Protein AF-A0A1Q8BXT3-F1 (afdb_monomer)

Solvent-accessible surface area (backbone atoms only — not comparable to full-atom values): 6138 Å² total; per-residue (Å²): 133,73,54,60,52,80,46,63,61,67,75,45,75,56,82,41,23,33,36,33,34,42,28,38,30,8,82,47,52,38,78,39,34,38,40,38,33,29,36,29,40,54,58,90,95,43,74,44,81,42,66,59,66,44,76,44,85,55,67,33,40,72,87,43,42,79,43,79,27,48,25,76,39,65,62,42,44,30,29,42,37,37,38,44,35,36,28,38,66,54,88,84,57,48,74,50,74,53,72,55,66,44,72,77,43,80,43,50,60,71,61,34,74,86

Nearest PDB structures (foldseek):
  1xq4-assembly1_A  TM=5.477E-01  e=2.367E-02  Bordetella pertussis
  5jpn-assembly1_B  TM=5.465E-01  e=1.763E-01  Homo sapiens
  5jtw-assembly2_E  TM=5.629E-01  e=1.710E+00  Homo sapiens
  4be6-assembly1_A  TM=4.298E-01  e=6.965E-01  Vibrio cholerae MJ-1236
  4kkr-assembly1_A  TM=4.262E-01  e=1.246E+00  Vibrio cholerae MJ-1236

pLDDT: mean 94.51, std 6.48, range [52.25, 98.56]

Sequence (114 aa):
MKVCDLLFDGLQVRAGLLVGTVIAVCDQPPQRHLLRAGLELRVGDEWIEIGRSRVADVIPDAAGFPVEVNAPCEEGTWRAWARAEGVGPAPPATPFSFSATGAERAVTLVECAA

Foldseek 3Di:
DDQKDKDWDDWAQDPQKIKIKIWIEGQAFFPWKKKWKEKWFDDPPDTHGADDIDIDGDGHYRVTDIDMYMHGDDFGKMKMKMKMWGWGHDPVTDTDIDMDIGDIDGDHPVSSVD

Secondary structure (DSSP, 8-state):
--S-EEEEEEEEEETTEEEEEEEEE-SS--SEEEEEEEEEEEETTEEEEEEEEEEEE----TT-EEEEEEEE--SEEEEEEEEEEEE-SSSSPPEEEEEEE---EEE-HHHHT-

Mean predicted aligned error: 3.36 Å

Organism: NCBI:txid1912961

Radius of gyration: 15.29 Å; Cα contacts (8 Å, |Δi|>4): 309; chains: 1; bounding box: 38×28×38 Å

Structure (mmCIF, N/CA/C/O backbone):
data_AF-A0A1Q8BXT3-F1
#
_entry.id   AF-A0A1Q8BXT3-F1
#
loop_
_atom_site.group_PDB
_atom_site.id
_atom_site.type_symbol
_atom_site.label_atom_id
_atom_site.label_alt_id
_atom_site.label_comp_id
_atom_site.label_asym_id
_atom_site.label_entity_id
_atom_site.label_seq_id
_atom_site.pdbx_PDB_ins_code
_atom_site.Cartn_x
_atom_site.Cartn_y
_atom_site.Cartn_z
_atom_site.occupancy
_atom_site.B_iso_or_equiv
_atom_site.auth_seq_id
_atom_site.auth_comp_id
_atom_site.auth_asym_id
_atom_site.auth_atom_id
_atom_site.pdbx_PDB_model_num
ATOM 1 N N . MET A 1 1 ? 5.160 6.741 -20.675 1.00 52.25 1 MET A N 1
ATOM 2 C CA . MET A 1 1 ? 4.864 5.377 -20.194 1.00 52.25 1 MET A CA 1
ATOM 3 C C . MET A 1 1 ? 5.365 5.296 -18.764 1.00 52.25 1 MET A C 1
ATOM 5 O O . MET A 1 1 ? 6.490 5.734 -18.538 1.00 52.25 1 MET A O 1
ATOM 9 N N . LYS A 1 2 ? 4.535 4.885 -17.801 1.00 64.56 2 LYS A N 1
ATOM 10 C CA . LYS A 1 2 ? 4.999 4.695 -16.420 1.00 64.56 2 LYS A CA 1
ATOM 11 C C . LYS A 1 2 ? 5.764 3.374 -16.347 1.00 64.56 2 LYS A C 1
ATOM 13 O O . LYS A 1 2 ? 5.409 2.435 -17.045 1.00 64.56 2 LYS A O 1
ATOM 18 N N . VAL A 1 3 ? 6.846 3.331 -15.571 1.00 81.06 3 VAL A N 1
ATOM 19 C CA . VAL A 1 3 ? 7.659 2.110 -15.421 1.00 81.06 3 VAL A CA 1
ATOM 20 C C . VAL A 1 3 ? 6.937 1.106 -14.527 1.00 81.06 3 VAL A C 1
ATOM 22 O O . VAL A 1 3 ? 6.888 -0.074 -14.853 1.00 81.06 3 VAL A O 1
ATOM 25 N N . CYS A 1 4 ? 6.340 1.601 -13.443 1.00 92.50 4 CYS A N 1
ATOM 26 C CA . CYS A 1 4 ? 5.547 0.821 -12.510 1.00 92.50 4 CYS A CA 1
ATOM 27 C C . CYS A 1 4 ? 4.345 1.635 -12.015 1.00 92.50 4 CYS A C 1
ATOM 29 O O . CYS A 1 4 ? 4.373 2.869 -12.044 1.00 92.50 4 CYS A O 1
ATOM 31 N N . ASP A 1 5 ? 3.334 0.937 -11.512 1.00 95.12 5 ASP A N 1
ATOM 32 C CA . ASP A 1 5 ? 2.170 1.469 -10.807 1.00 95.12 5 ASP A CA 1
ATOM 33 C C . ASP A 1 5 ? 1.900 0.635 -9.538 1.00 95.12 5 ASP A C 1
ATOM 35 O O . ASP A 1 5 ? 2.437 -0.462 -9.348 1.00 95.12 5 ASP A O 1
ATOM 39 N N . LEU A 1 6 ? 1.076 1.187 -8.645 1.00 97.25 6 LEU A N 1
ATOM 40 C CA . LEU A 1 6 ? 0.643 0.551 -7.402 1.00 97.25 6 LEU A CA 1
ATOM 41 C C . LEU A 1 6 ? -0.876 0.409 -7.417 1.00 97.25 6 LEU A C 1
ATOM 43 O O . LEU A 1 6 ? -1.592 1.398 -7.575 1.00 97.25 6 LEU A O 1
ATOM 47 N N . LEU A 1 7 ? -1.353 -0.817 -7.232 1.00 97.62 7 LEU A N 1
ATOM 48 C CA . LEU A 1 7 ? -2.767 -1.150 -7.102 1.00 97.62 7 LEU A CA 1
ATO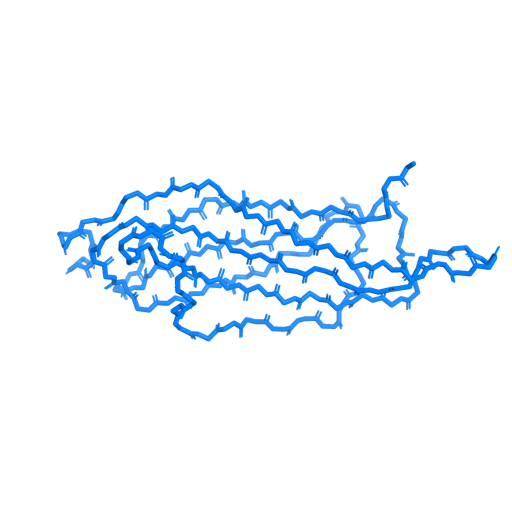M 49 C C . LEU A 1 7 ? -3.054 -1.622 -5.675 1.00 97.62 7 LEU A C 1
ATOM 51 O O . LEU A 1 7 ? -2.162 -2.095 -4.969 1.00 97.62 7 LEU A O 1
ATOM 55 N N . PHE A 1 8 ? -4.309 -1.507 -5.256 1.00 98.19 8 PHE A N 1
ATOM 56 C CA . PHE A 1 8 ? -4.744 -1.849 -3.905 1.00 98.19 8 PHE A CA 1
ATOM 57 C C . PHE A 1 8 ? -5.994 -2.716 -3.984 1.00 98.19 8 PHE A C 1
ATOM 59 O O . PHE A 1 8 ? -6.966 -2.327 -4.632 1.00 98.19 8 PHE A O 1
ATOM 66 N N . ASP A 1 9 ? -5.975 -3.861 -3.310 1.00 95.50 9 ASP A N 1
ATOM 67 C CA . ASP A 1 9 ? -7.128 -4.754 -3.205 1.00 95.50 9 ASP A CA 1
ATOM 68 C C . ASP A 1 9 ? -7.708 -4.700 -1.792 1.00 95.50 9 ASP A C 1
ATOM 70 O O . ASP A 1 9 ? -7.357 -5.502 -0.927 1.00 95.50 9 ASP A O 1
ATOM 74 N N . GLY A 1 10 ? -8.568 -3.697 -1.586 1.00 92.44 10 GLY A N 1
ATOM 75 C CA . GLY A 1 10 ? -9.432 -3.542 -0.420 1.00 92.44 10 GLY A CA 1
ATOM 76 C C . GLY A 1 10 ? -8.747 -3.599 0.949 1.00 92.44 10 GLY A C 1
ATOM 77 O O . GLY A 1 10 ? -7.539 -3.750 1.101 1.00 92.44 10 GLY A O 1
ATOM 78 N N . LEU A 1 11 ? -9.561 -3.464 1.990 1.00 97.62 11 LEU A N 1
ATOM 79 C CA . LEU A 1 11 ? -9.166 -3.742 3.366 1.00 97.62 11 LEU A CA 1
ATOM 80 C C . LEU A 1 11 ? -10.212 -4.670 3.970 1.00 97.62 11 LEU A C 1
ATOM 82 O O . LEU A 1 11 ? -11.408 -4.431 3.815 1.00 97.62 11 LEU A O 1
ATOM 86 N N . GLN A 1 12 ? -9.777 -5.706 4.674 1.00 97.06 12 GLN A N 1
ATOM 87 C CA . GLN A 1 12 ? -10.644 -6.730 5.252 1.00 97.06 12 GLN A CA 1
ATOM 88 C C . GLN A 1 12 ? -10.244 -7.003 6.696 1.00 97.06 12 GLN A C 1
ATOM 90 O O . GLN A 1 12 ? -9.058 -7.039 7.009 1.00 97.06 12 GLN A O 1
ATOM 95 N N . VAL A 1 13 ? -11.223 -7.207 7.579 1.00 96.69 13 VAL A N 1
ATOM 96 C CA . VAL A 1 13 ? -10.939 -7.682 8.940 1.00 96.69 13 VAL A CA 1
ATOM 97 C C . VAL A 1 13 ? -10.909 -9.206 8.934 1.00 96.69 13 VAL A C 1
ATOM 99 O O . VAL A 1 13 ? -11.807 -9.837 8.376 1.00 96.69 13 VAL A O 1
ATOM 102 N N . ARG A 1 14 ? -9.862 -9.800 9.509 1.00 94.75 14 ARG A N 1
ATOM 103 C CA . ARG A 1 14 ? -9.684 -11.250 9.628 1.00 94.75 14 ARG A CA 1
ATOM 104 C C . ARG A 1 14 ? -8.998 -11.565 10.958 1.00 94.75 14 ARG A C 1
ATOM 106 O O . ARG A 1 14 ? -7.845 -11.189 11.142 1.00 94.75 14 ARG A O 1
ATOM 113 N N . ALA A 1 15 ? -9.689 -12.276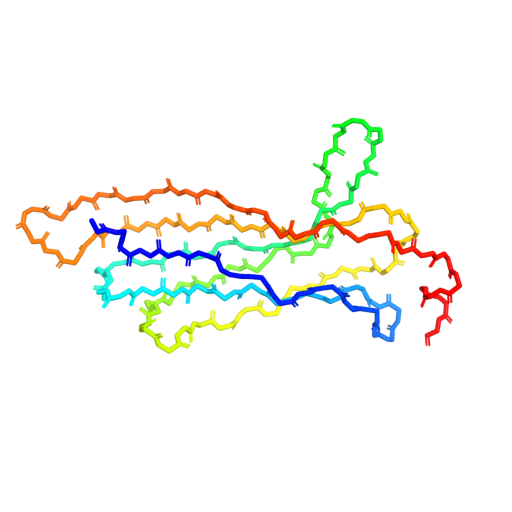 11.851 1.00 90.69 15 ALA A N 1
ATOM 114 C CA . ALA A 1 15 ? -9.151 -12.754 13.130 1.00 90.69 15 ALA A CA 1
ATOM 115 C C . ALA A 1 15 ? -8.470 -11.646 13.965 1.00 90.69 15 ALA A C 1
ATOM 117 O O . ALA A 1 15 ? -7.295 -11.758 14.322 1.00 90.69 15 ALA A O 1
ATOM 118 N N . GLY A 1 16 ? -9.189 -10.548 14.225 1.00 92.62 16 GLY A N 1
ATOM 119 C CA . GLY A 1 16 ? -8.668 -9.402 14.986 1.00 92.62 16 GLY A CA 1
ATOM 120 C C . GLY A 1 16 ? -7.579 -8.570 14.288 1.00 92.62 16 GLY A C 1
ATOM 121 O O . GLY A 1 16 ? -7.006 -7.668 14.902 1.00 92.62 16 GLY A O 1
ATOM 122 N N . LEU A 1 17 ? -7.280 -8.835 13.012 1.00 96.00 17 LEU A N 1
ATOM 123 C CA . LEU A 1 17 ? -6.356 -8.044 12.197 1.00 96.00 17 LEU A CA 1
ATOM 124 C C . LEU A 1 17 ? -7.098 -7.323 11.080 1.00 96.00 17 LEU A C 1
ATOM 126 O O . LEU A 1 17 ? -8.007 -7.879 10.464 1.00 96.00 17 LEU A O 1
ATOM 130 N N . LEU A 1 18 ? -6.653 -6.111 10.763 1.00 97.44 18 LEU A N 1
ATOM 131 C CA . LEU A 1 18 ? -6.967 -5.483 9.492 1.00 97.44 18 LEU A CA 1
ATOM 132 C C . LEU A 1 18 ? -5.907 -5.896 8.471 1.00 97.44 18 LEU A C 1
ATOM 134 O O . LEU A 1 18 ? -4.710 -5.756 8.721 1.00 97.44 18 LEU A O 1
ATOM 138 N N . VAL A 1 19 ? -6.350 -6.411 7.330 1.00 97.44 19 VAL A N 1
ATOM 139 C CA . VAL A 1 19 ? -5.505 -6.943 6.260 1.00 97.44 19 VAL A CA 1
ATOM 140 C C . VAL A 1 19 ? -5.809 -6.203 4.964 1.00 97.44 19 VAL A C 1
ATOM 142 O O . VAL A 1 19 ? -6.972 -5.993 4.623 1.00 97.44 19 VAL A O 1
ATOM 145 N N . GLY A 1 20 ? -4.769 -5.826 4.232 1.00 97.25 20 GLY A N 1
ATOM 146 C CA . GLY A 1 20 ? -4.862 -5.255 2.892 1.00 97.25 20 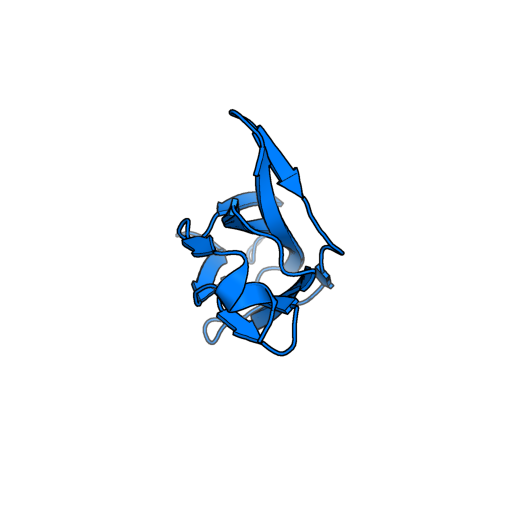GLY A CA 1
ATOM 147 C C . GLY A 1 20 ? -3.852 -5.896 1.955 1.00 97.25 20 GLY A C 1
ATOM 148 O O . GLY A 1 20 ? -2.870 -6.486 2.406 1.00 97.25 20 GLY A O 1
ATOM 149 N N . THR A 1 21 ? -4.070 -5.754 0.651 1.00 98.00 21 THR A N 1
ATOM 150 C CA . THR A 1 21 ? -3.094 -6.184 -0.358 1.00 98.00 21 THR A CA 1
ATOM 151 C C . THR A 1 21 ? -2.681 -5.007 -1.227 1.00 98.00 21 THR A C 1
ATOM 153 O O . THR A 1 21 ? -3.522 -4.305 -1.789 1.00 98.00 21 THR A O 1
ATOM 156 N N . VAL A 1 22 ? -1.371 -4.802 -1.342 1.00 98.19 22 VAL A N 1
ATOM 157 C CA . VAL A 1 22 ? -0.757 -3.848 -2.270 1.00 98.19 22 VAL A CA 1
ATOM 158 C C . VAL A 1 22 ? -0.118 -4.634 -3.402 1.00 98.19 22 VAL A C 1
ATOM 160 O O . VAL A 1 22 ? 0.646 -5.557 -3.148 1.00 98.19 22 VAL A O 1
ATOM 163 N N . ILE A 1 23 ? -0.398 -4.271 -4.647 1.00 98.06 23 ILE A N 1
ATOM 164 C CA . ILE A 1 23 ? 0.121 -4.959 -5.829 1.00 98.06 23 ILE A CA 1
ATOM 165 C C . ILE A 1 23 ? 1.001 -3.979 -6.596 1.00 98.06 23 ILE A C 1
ATOM 167 O O . ILE A 1 23 ? 0.514 -2.967 -7.100 1.00 98.06 23 ILE A O 1
ATOM 171 N N . ALA A 1 24 ? 2.297 -4.269 -6.685 1.00 97.25 24 ALA A N 1
ATOM 172 C CA . ALA A 1 24 ? 3.193 -3.532 -7.571 1.00 97.25 24 ALA A CA 1
ATOM 173 C C . ALA A 1 24 ? 3.159 -4.163 -8.963 1.00 97.25 24 ALA A C 1
ATOM 175 O O . ALA A 1 24 ? 3.310 -5.375 -9.082 1.00 97.25 24 ALA A O 1
ATOM 176 N N . VAL A 1 25 ? 2.963 -3.357 -10.004 1.00 96.38 25 VAL A N 1
ATOM 177 C CA . VAL A 1 25 ? 2.894 -3.815 -11.402 1.00 96.38 25 VAL A CA 1
ATOM 178 C C . VAL A 1 25 ? 3.865 -2.989 -12.226 1.00 96.38 25 VAL A C 1
ATOM 180 O O . VAL A 1 25 ? 3.894 -1.771 -12.071 1.00 96.38 25 VAL A O 1
ATOM 183 N N . CYS A 1 26 ? 4.644 -3.623 -13.102 1.00 94.50 26 CYS A N 1
ATOM 184 C CA . CYS A 1 26 ? 5.546 -2.914 -14.007 1.00 94.50 26 CYS A CA 1
ATOM 185 C C . CYS A 1 26 ? 5.382 -3.432 -15.442 1.00 94.50 26 CYS A C 1
ATOM 187 O O . CYS A 1 26 ? 5.692 -4.587 -15.725 1.00 94.50 26 CYS A O 1
ATOM 189 N N . ASP A 1 27 ? 4.941 -2.563 -16.361 1.00 90.44 27 ASP A N 1
ATOM 190 C CA . ASP A 1 27 ? 4.781 -2.895 -17.790 1.00 90.44 27 ASP A CA 1
ATOM 191 C C . ASP A 1 27 ? 6.119 -3.287 -18.436 1.00 90.44 27 ASP A C 1
ATOM 193 O O . ASP A 1 27 ? 6.189 -4.143 -19.319 1.00 90.44 27 ASP A O 1
ATOM 197 N N . GLN A 1 28 ? 7.197 -2.640 -17.987 1.00 90.00 28 GLN A N 1
ATOM 198 C CA . GLN A 1 28 ? 8.572 -2.986 -18.324 1.00 90.00 28 GLN A CA 1
ATOM 199 C C . GLN A 1 28 ? 9.363 -3.183 -17.029 1.00 90.00 28 GLN A C 1
ATOM 201 O O . GLN A 1 28 ? 9.530 -2.210 -16.287 1.00 90.00 28 GLN A O 1
ATOM 206 N N . PRO A 1 29 ? 9.879 -4.397 -16.764 1.00 90.75 29 PRO A N 1
ATOM 207 C CA . PRO A 1 29 ? 10.638 -4.682 -15.554 1.00 90.75 29 PRO A CA 1
ATOM 208 C C . PRO A 1 29 ? 11.817 -3.710 -15.370 1.00 90.75 29 PRO A C 1
ATOM 210 O O . PRO A 1 29 ? 12.692 -3.639 -16.240 1.00 90.75 29 PRO A O 1
ATOM 213 N N . PRO A 1 30 ? 11.863 -2.937 -14.270 1.00 93.50 30 PRO A N 1
ATOM 214 C CA . PRO A 1 30 ? 13.004 -2.081 -13.963 1.00 93.50 30 PRO A CA 1
ATOM 215 C C . PRO A 1 30 ? 14.256 -2.904 -13.630 1.00 93.50 30 PRO A C 1
ATOM 217 O O . PRO A 1 30 ? 14.182 -4.085 -13.307 1.00 93.50 30 PRO A O 1
ATOM 220 N N . GLN A 1 31 ? 15.423 -2.260 -13.636 1.00 94.50 31 GLN A N 1
ATOM 221 C CA . GLN A 1 31 ? 16.676 -2.893 -13.202 1.00 94.50 31 GLN A CA 1
ATOM 222 C C . GLN A 1 31 ? 16.716 -3.126 -11.687 1.00 94.50 31 GLN A C 1
ATOM 224 O O . GLN A 1 31 ? 17.404 -4.025 -11.210 1.00 94.50 31 GLN A O 1
ATOM 229 N N . ARG A 1 32 ? 16.014 -2.279 -10.923 1.00 95.69 32 ARG A N 1
ATOM 230 C CA . ARG A 1 32 ? 15.869 -2.369 -9.464 1.00 95.69 32 ARG A CA 1
ATOM 231 C C . ARG A 1 32 ? 14.487 -1.888 -9.062 1.00 95.69 32 ARG A C 1
ATOM 233 O O . ARG A 1 32 ? 14.012 -0.904 -9.630 1.00 95.69 32 ARG A O 1
ATOM 240 N N . HIS A 1 33 ? 13.896 -2.522 -8.057 1.00 97.12 33 HIS A N 1
ATOM 241 C CA . HIS A 1 33 ? 12.618 -2.108 -7.495 1.00 97.12 33 HIS A CA 1
ATOM 242 C C . 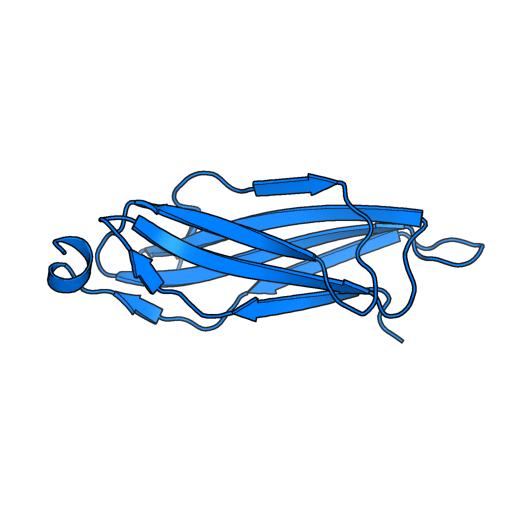HIS A 1 33 ? 12.524 -2.508 -6.022 1.00 97.12 33 HIS A C 1
ATOM 244 O O . HIS A 1 33 ? 12.689 -3.671 -5.673 1.00 97.12 33 HIS A O 1
ATOM 250 N N . LEU A 1 34 ? 12.225 -1.529 -5.176 1.00 97.69 34 LEU A N 1
ATOM 251 C CA . LEU A 1 34 ? 11.964 -1.693 -3.759 1.00 97.69 34 LEU A CA 1
ATOM 252 C C . LEU A 1 34 ? 10.561 -1.168 -3.464 1.00 97.69 34 LEU A C 1
ATOM 254 O O . LEU A 1 34 ? 10.267 0.009 -3.682 1.00 97.69 34 LEU A O 1
ATOM 258 N N . LEU A 1 35 ? 9.710 -2.041 -2.938 1.00 98.19 35 LEU A N 1
ATOM 259 C CA . LEU A 1 35 ? 8.390 -1.695 -2.435 1.00 98.19 35 LEU A CA 1
ATOM 260 C C . LEU A 1 35 ? 8.432 -1.603 -0.915 1.00 98.19 35 LEU A C 1
ATOM 262 O O . LEU A 1 35 ? 8.887 -2.531 -0.248 1.00 98.19 35 LEU A O 1
ATOM 266 N N . ARG A 1 36 ? 7.880 -0.526 -0.364 1.00 98.38 36 ARG A N 1
ATOM 267 C CA . ARG A 1 36 ? 7.486 -0.436 1.041 1.00 98.38 36 ARG A CA 1
ATOM 268 C C . ARG A 1 36 ? 5.984 -0.212 1.112 1.00 98.38 36 ARG A C 1
ATOM 270 O O . ARG A 1 36 ? 5.480 0.663 0.420 1.00 98.38 36 ARG A O 1
ATOM 277 N N . ALA A 1 37 ? 5.282 -0.981 1.930 1.00 98.50 37 ALA A N 1
ATOM 278 C CA . ALA A 1 37 ? 3.829 -0.901 2.043 1.00 98.50 37 ALA A CA 1
ATOM 279 C C . ALA A 1 37 ? 3.367 -1.125 3.482 1.00 98.50 37 ALA A C 1
ATOM 281 O O . ALA A 1 37 ? 4.013 -1.859 4.230 1.00 98.50 37 ALA A O 1
ATOM 282 N N . GLY A 1 38 ? 2.237 -0.540 3.861 1.00 98.31 38 GLY A N 1
ATOM 283 C CA . GLY A 1 38 ? 1.666 -0.694 5.196 1.00 98.31 38 GLY A CA 1
ATOM 284 C C . GLY A 1 38 ? 0.213 -0.242 5.273 1.00 98.31 38 GLY A C 1
ATOM 285 O O . GLY A 1 38 ? -0.434 0.009 4.253 1.00 98.31 38 GLY A O 1
ATOM 286 N N . LEU A 1 39 ? -0.290 -0.151 6.502 1.00 98.56 39 LEU A N 1
ATOM 287 C CA . LEU A 1 39 ? -1.612 0.381 6.811 1.00 98.56 39 LEU A CA 1
ATOM 288 C C . LEU A 1 39 ? -1.468 1.665 7.624 1.00 98.56 39 LEU A C 1
ATOM 290 O O . LEU A 1 39 ? -0.583 1.779 8.470 1.00 98.56 39 LEU A O 1
ATOM 294 N N . GLU A 1 40 ? -2.346 2.619 7.352 1.00 98.50 40 GLU A N 1
ATOM 295 C CA . GLU A 1 40 ? -2.463 3.869 8.090 1.00 98.50 40 GLU A CA 1
ATOM 296 C C . GLU A 1 40 ? -3.862 3.993 8.691 1.00 98.50 40 GLU A C 1
ATOM 298 O O . GLU A 1 40 ? -4.858 3.687 8.028 1.00 98.50 40 GLU A O 1
ATOM 303 N N . LEU A 1 41 ? -3.922 4.488 9.926 1.00 98.38 41 LEU A N 1
ATOM 304 C CA . LEU A 1 41 ? -5.142 4.875 10.627 1.00 98.38 41 LEU A CA 1
ATOM 305 C C . LEU A 1 41 ? -5.227 6.401 10.680 1.00 98.38 41 LEU A C 1
ATOM 307 O O . LEU A 1 41 ? -4.237 7.081 10.963 1.00 98.38 41 LEU A O 1
ATOM 311 N N . ARG A 1 42 ? -6.417 6.948 10.432 1.00 98.44 42 ARG A N 1
ATOM 312 C CA . ARG A 1 42 ? -6.670 8.381 10.567 1.00 98.44 42 ARG A CA 1
ATOM 313 C C . ARG A 1 42 ? -6.840 8.770 12.037 1.00 98.44 42 ARG A C 1
ATOM 315 O O . ARG A 1 42 ? -7.774 8.312 12.692 1.00 98.44 42 ARG A O 1
ATOM 322 N N . VAL A 1 43 ? -5.983 9.666 12.524 1.00 97.62 43 VAL A N 1
ATOM 323 C CA . VAL A 1 43 ? -6.031 10.250 13.873 1.00 97.62 43 VAL A CA 1
ATOM 324 C C . VAL A 1 43 ? -6.121 11.769 13.728 1.00 97.62 43 VAL A C 1
ATOM 326 O O . VAL A 1 43 ? -5.141 12.446 13.428 1.00 97.62 43 VAL A O 1
ATOM 329 N N . GLY A 1 44 ? -7.332 12.311 13.882 1.00 95.44 44 GLY A N 1
ATOM 330 C CA . GLY A 1 44 ? -7.615 13.703 13.523 1.00 95.44 44 GLY A CA 1
ATOM 331 C C . GLY A 1 44 ? -7.456 13.935 12.015 1.00 95.44 44 GLY A C 1
ATOM 332 O O . GLY A 1 44 ? -8.113 13.276 11.203 1.00 95.44 44 GLY A O 1
ATOM 333 N N . ASP A 1 45 ? -6.574 14.862 11.644 1.00 96.44 45 ASP A N 1
ATOM 334 C CA . ASP A 1 45 ? -6.253 15.177 10.245 1.00 96.44 45 ASP A CA 1
ATOM 335 C C . ASP A 1 45 ? -5.001 14.455 9.726 1.00 96.44 45 ASP A C 1
ATOM 337 O O . ASP A 1 45 ? -4.623 14.623 8.566 1.00 96.44 45 ASP A O 1
ATOM 341 N N . GLU A 1 46 ? -4.376 13.621 10.559 1.00 97.94 46 GLU A N 1
ATOM 342 C CA . GLU A 1 46 ? -3.155 12.897 10.217 1.00 97.94 46 GLU A CA 1
ATOM 343 C C . GLU A 1 46 ? -3.425 11.417 9.938 1.00 97.94 46 GLU A C 1
ATOM 345 O O . GLU A 1 46 ? -4.355 10.809 10.472 1.00 97.94 46 GLU A O 1
ATOM 350 N N . TRP A 1 47 ? -2.576 10.834 9.093 1.00 98.06 47 TRP A N 1
ATOM 351 C CA . TRP A 1 47 ? -2.533 9.402 8.822 1.00 98.06 47 TRP A CA 1
ATOM 352 C C . TRP A 1 47 ? -1.294 8.821 9.488 1.00 98.06 47 TRP A C 1
ATOM 354 O O . TRP A 1 47 ? -0.175 9.223 9.173 1.00 98.06 47 TRP A O 1
ATOM 364 N N . ILE A 1 48 ? -1.502 7.896 10.419 1.00 97.81 48 ILE A N 1
ATOM 365 C CA . ILE A 1 48 ? -0.441 7.305 11.232 1.00 97.81 48 ILE A CA 1
ATOM 366 C C . ILE A 1 48 ? -0.253 5.852 10.812 1.00 97.81 48 ILE A C 1
ATOM 368 O O . ILE A 1 48 ? -1.221 5.095 10.784 1.00 97.81 48 ILE A O 1
ATOM 372 N N . GLU A 1 49 ? 0.980 5.452 10.492 1.00 97.25 49 GLU A N 1
ATOM 373 C CA . GLU A 1 49 ? 1.305 4.052 10.196 1.00 97.25 49 GLU A CA 1
ATOM 374 C C . GLU A 1 49 ? 1.060 3.188 11.439 1.00 97.25 49 GLU A C 1
ATOM 376 O O . GLU A 1 49 ? 1.623 3.448 12.505 1.00 97.25 49 GLU A O 1
ATOM 381 N N . ILE A 1 50 ? 0.251 2.138 11.291 1.00 96.94 50 ILE A N 1
ATOM 382 C CA . ILE A 1 50 ? -0.020 1.166 12.353 1.00 96.94 50 ILE A CA 1
ATOM 383 C C . ILE A 1 50 ? 0.465 -0.215 11.912 1.00 96.94 50 ILE A C 1
ATOM 385 O O . ILE A 1 50 ? 0.303 -0.632 10.763 1.00 96.94 50 ILE A O 1
ATOM 389 N N . GLY A 1 51 ? 1.043 -0.957 12.855 1.00 91.19 51 GLY A N 1
ATOM 390 C CA . GLY A 1 51 ? 1.597 -2.281 12.601 1.00 91.19 51 GLY A CA 1
ATOM 391 C C . GLY A 1 51 ? 2.997 -2.223 11.991 1.00 91.19 51 GLY A C 1
ATOM 392 O O . GLY A 1 51 ? 3.766 -1.295 12.228 1.00 91.19 51 GLY A O 1
ATOM 393 N N . ARG A 1 52 ? 3.371 -3.274 11.255 1.00 89.69 52 ARG A N 1
ATOM 394 C CA . ARG A 1 52 ? 4.682 -3.359 10.596 1.00 89.69 52 ARG A CA 1
ATOM 395 C C . ARG A 1 52 ? 4.513 -3.180 9.099 1.00 89.69 52 ARG A C 1
ATOM 397 O O . ARG A 1 52 ? 3.921 -4.056 8.461 1.00 89.69 52 ARG A O 1
ATOM 404 N N . SER A 1 53 ? 5.130 -2.147 8.529 1.00 92.81 53 SER A N 1
ATOM 405 C CA . SER A 1 53 ? 5.322 -2.096 7.082 1.00 92.81 53 SER A CA 1
ATOM 406 C 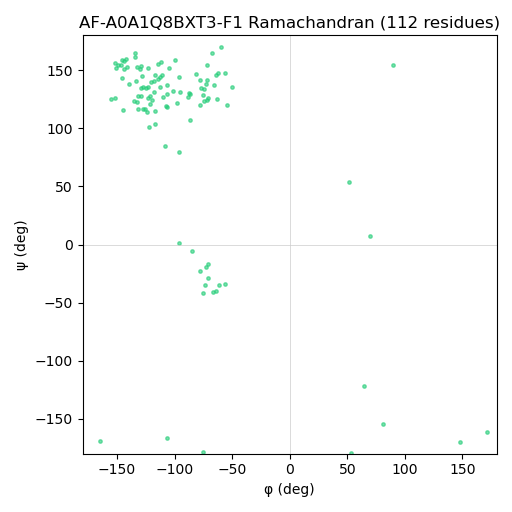C . SER A 1 53 ? 6.074 -3.327 6.571 1.00 92.81 53 SER A C 1
ATOM 408 O O . SER A 1 53 ? 6.914 -3.935 7.244 1.00 92.81 53 SER A O 1
ATOM 410 N N . ARG A 1 54 ? 5.732 -3.726 5.351 1.00 96.62 54 ARG A N 1
ATOM 411 C CA . ARG A 1 54 ? 6.446 -4.729 4.571 1.00 96.62 54 ARG A CA 1
ATOM 412 C C . ARG A 1 54 ? 7.408 -4.032 3.631 1.00 96.62 54 ARG A C 1
ATOM 414 O O . ARG A 1 54 ? 7.105 -2.967 3.099 1.00 96.62 54 ARG A O 1
ATOM 421 N N . VAL A 1 55 ? 8.561 -4.658 3.435 1.00 96.69 55 VAL A N 1
ATOM 422 C CA . VAL A 1 55 ? 9.559 -4.245 2.453 1.00 96.69 55 VAL A CA 1
ATOM 423 C C . VAL A 1 55 ? 9.809 -5.431 1.535 1.00 96.69 55 VAL A C 1
ATOM 425 O O . VAL A 1 55 ? 10.098 -6.522 2.023 1.00 96.69 55 VAL A O 1
ATOM 428 N N . ALA A 1 56 ? 9.679 -5.223 0.229 1.00 96.31 56 ALA A N 1
ATOM 429 C CA . ALA A 1 56 ? 9.940 -6.231 -0.788 1.00 96.31 56 ALA A CA 1
ATOM 430 C C . ALA A 1 56 ? 10.918 -5.677 -1.829 1.00 96.31 56 ALA A C 1
ATOM 432 O O . ALA A 1 56 ? 10.610 -4.710 -2.523 1.00 96.31 56 ALA A O 1
ATOM 433 N N . ASP A 1 57 ? 12.093 -6.297 -1.924 1.00 96.38 57 ASP A N 1
ATOM 434 C CA . ASP A 1 57 ? 13.087 -6.046 -2.973 1.00 96.38 57 ASP A CA 1
ATOM 435 C C . ASP A 1 57 ? 12.890 -7.099 -4.070 1.00 96.38 57 ASP A C 1
ATOM 437 O O . ASP A 1 57 ? 13.508 -8.163 -4.078 1.00 96.38 57 ASP A O 1
ATOM 441 N N . VAL A 1 58 ? 11.883 -6.852 -4.904 1.00 93.44 58 VAL A N 1
ATOM 442 C CA . VAL A 1 58 ? 11.445 -7.732 -5.991 1.00 93.44 58 VAL A CA 1
ATOM 443 C C . VAL A 1 58 ? 11.121 -6.848 -7.180 1.00 93.44 58 VAL A C 1
ATOM 445 O O . VAL A 1 58 ? 10.492 -5.804 -7.009 1.00 93.44 58 VAL A O 1
ATOM 448 N N . ILE A 1 59 ? 11.531 -7.281 -8.372 1.00 94.69 59 ILE A N 1
ATOM 449 C CA . ILE A 1 59 ? 11.185 -6.658 -9.651 1.00 94.69 59 ILE A CA 1
ATOM 450 C C . ILE A 1 59 ? 9.846 -7.252 -10.113 1.00 94.69 59 ILE A C 1
ATOM 452 O O . ILE A 1 59 ? 9.826 -8.420 -10.507 1.00 94.69 59 ILE A O 1
ATOM 456 N N . PRO A 1 60 ? 8.731 -6.502 -10.049 1.00 93.06 60 PRO A N 1
ATOM 457 C CA . PRO A 1 60 ? 7.446 -6.965 -10.550 1.00 93.06 60 PRO A CA 1
ATOM 458 C C . PRO A 1 60 ? 7.446 -6.987 -12.077 1.00 93.06 60 PRO A C 1
ATOM 460 O O . PRO A 1 60 ? 8.161 -6.221 -12.728 1.00 93.06 60 PRO A O 1
ATOM 463 N N . ASP A 1 61 ? 6.602 -7.838 -12.643 1.00 91.25 61 ASP A N 1
ATOM 464 C CA . ASP A 1 61 ? 6.263 -7.830 -14.059 1.00 91.25 61 ASP A CA 1
ATOM 465 C C . ASP A 1 61 ? 4.835 -7.289 -14.265 1.00 91.25 61 ASP A C 1
ATOM 467 O O . ASP A 1 61 ? 4.229 -6.693 -13.364 1.00 91.25 61 ASP A O 1
ATOM 471 N N . ALA A 1 62 ? 4.295 -7.488 -15.468 1.00 92.06 62 ALA A N 1
ATOM 472 C CA . ALA A 1 62 ? 2.947 -7.064 -15.822 1.00 92.06 62 ALA A CA 1
ATOM 473 C C . ALA A 1 62 ? 1.838 -7.899 -15.147 1.00 92.06 62 ALA A C 1
ATOM 475 O O . ALA A 1 62 ? 0.691 -7.458 -15.122 1.00 92.06 62 ALA A O 1
ATOM 476 N N . ALA A 1 63 ? 2.144 -9.085 -14.602 1.00 92.56 63 ALA A N 1
ATOM 477 C CA . ALA A 1 63 ? 1.184 -9.868 -13.819 1.00 92.56 63 ALA A CA 1
ATOM 478 C C . ALA A 1 63 ? 1.026 -9.311 -12.394 1.00 92.56 63 ALA A C 1
ATOM 480 O O . ALA A 1 63 ? -0.017 -9.494 -11.765 1.00 92.56 63 ALA A O 1
ATOM 481 N N . GLY A 1 64 ? 2.037 -8.584 -11.917 1.00 94.12 64 GLY A N 1
ATOM 482 C CA . GLY A 1 64 ? 2.034 -7.908 -10.631 1.00 94.12 64 GLY A CA 1
ATOM 483 C C . GLY A 1 64 ? 2.557 -8.768 -9.484 1.00 94.12 64 GLY A C 1
ATOM 484 O O . GLY A 1 64 ? 2.508 -9.996 -9.498 1.00 94.12 64 GLY A O 1
ATOM 485 N N . PHE A 1 65 ? 3.061 -8.095 -8.455 1.00 96.12 65 PHE A N 1
ATOM 486 C CA . PHE A 1 65 ? 3.589 -8.708 -7.245 1.00 96.12 65 PHE A CA 1
ATOM 487 C C . PHE A 1 65 ? 2.748 -8.281 -6.032 1.00 96.12 65 PHE A C 1
ATOM 489 O O . PHE A 1 65 ? 2.871 -7.133 -5.587 1.00 96.12 65 PHE A O 1
ATOM 496 N N . PRO A 1 66 ? 1.869 -9.160 -5.510 1.00 97.44 66 PRO A N 1
ATOM 497 C CA . PRO A 1 66 ? 1.035 -8.850 -4.359 1.00 97.44 66 PRO A CA 1
ATOM 498 C C . PRO A 1 66 ? 1.839 -8.926 -3.056 1.00 97.44 66 PRO A C 1
ATOM 500 O O . PRO A 1 66 ? 2.568 -9.883 -2.797 1.00 97.44 66 PRO A O 1
ATOM 503 N N . VAL A 1 67 ? 1.649 -7.928 -2.200 1.00 97.44 67 VAL A N 1
ATOM 504 C CA . VAL A 1 67 ? 2.191 -7.852 -0.846 1.00 97.44 67 VAL A CA 1
ATOM 505 C C . VAL A 1 67 ? 1.043 -7.652 0.126 1.00 97.44 67 VAL A C 1
ATOM 507 O O . VAL A 1 67 ? 0.383 -6.612 0.131 1.00 97.44 67 VAL A O 1
ATOM 510 N N . GLU A 1 68 ? 0.825 -8.656 0.970 1.00 97.44 68 GLU A N 1
ATOM 511 C CA . GLU A 1 68 ? -0.120 -8.556 2.075 1.00 97.44 68 GLU A CA 1
ATOM 512 C C . GLU A 1 68 ? 0.476 -7.701 3.201 1.00 97.44 68 GLU A C 1
ATOM 514 O O . GLU A 1 68 ? 1.594 -7.936 3.676 1.00 97.44 68 GLU A O 1
ATOM 519 N N . VAL A 1 69 ? -0.293 -6.715 3.647 1.00 97.75 69 VAL A N 1
ATOM 520 C CA . VAL A 1 69 ? 0.007 -5.862 4.798 1.00 97.75 69 VAL A CA 1
ATOM 521 C C . VAL A 1 69 ? -1.054 -6.074 5.866 1.00 97.75 69 VAL A C 1
ATOM 523 O O . VAL A 1 69 ? -2.219 -6.326 5.560 1.00 97.75 69 VAL A O 1
ATOM 526 N N . ASN A 1 70 ? -0.655 -5.989 7.132 1.00 97.62 70 ASN A N 1
ATOM 527 C CA . ASN A 1 70 ? -1.581 -6.154 8.240 1.00 97.62 70 ASN A CA 1
ATOM 528 C C . ASN A 1 70 ? -1.189 -5.328 9.463 1.00 97.62 70 ASN A C 1
ATOM 530 O O . ASN A 1 70 ? -0.016 -5.008 9.679 1.00 97.62 70 ASN A O 1
ATOM 534 N N . ALA A 1 71 ? -2.207 -5.013 10.255 1.00 97.56 71 ALA A N 1
ATOM 535 C CA . ALA A 1 71 ? -2.122 -4.311 11.523 1.00 97.56 71 ALA A CA 1
ATOM 536 C C . ALA A 1 71 ? -3.171 -4.882 12.495 1.00 97.56 71 ALA A C 1
ATOM 538 O O . ALA A 1 71 ? -4.151 -5.482 12.039 1.00 97.56 71 ALA A O 1
ATOM 539 N N . PRO A 1 72 ? -2.994 -4.712 13.818 1.00 96.94 72 PRO A N 1
ATOM 540 C CA . PRO A 1 72 ? -4.079 -4.926 14.771 1.00 96.94 72 PRO A CA 1
ATOM 541 C C . PRO A 1 72 ? -5.333 -4.165 14.334 1.00 96.94 72 PRO A C 1
ATOM 543 O O . PRO A 1 72 ? -5.237 -3.020 13.892 1.00 96.94 72 PRO A O 1
ATOM 546 N N . CYS A 1 73 ? -6.493 -4.816 14.400 1.00 95.94 73 CYS A N 1
ATOM 547 C CA . CYS A 1 73 ? -7.748 -4.160 14.064 1.00 95.94 73 CYS A CA 1
ATOM 548 C C . CYS A 1 73 ? -8.150 -3.211 15.194 1.00 95.94 73 CYS A C 1
ATOM 550 O O . CYS A 1 73 ? -8.323 -3.636 16.336 1.00 95.94 73 CYS A O 1
ATOM 552 N N . GLU A 1 74 ? -8.343 -1.942 14.852 1.00 96.25 74 GLU A N 1
ATOM 553 C CA . GLU A 1 74 ? -8.876 -0.916 15.743 1.00 96.25 74 GLU A CA 1
ATOM 554 C C . GLU A 1 74 ? -9.977 -0.143 15.010 1.00 96.25 74 GLU A C 1
ATOM 556 O O . GLU A 1 74 ? -9.986 -0.061 13.776 1.00 96.25 74 GLU A O 1
ATOM 561 N N . GLU A 1 75 ? -10.923 0.415 15.762 1.00 97.38 75 GLU A N 1
ATOM 562 C CA . GLU A 1 75 ? -11.965 1.257 15.180 1.00 97.38 75 GLU A CA 1
ATOM 563 C C . GLU A 1 75 ? -11.376 2.541 14.596 1.00 97.38 75 GLU A C 1
ATOM 565 O O . GLU A 1 75 ? -10.532 3.196 15.205 1.00 97.38 75 GLU A O 1
ATOM 570 N N . GLY A 1 76 ? -11.860 2.920 13.416 1.00 97.88 76 GLY A N 1
ATOM 571 C CA . GLY A 1 76 ? -11.504 4.175 12.773 1.00 97.88 76 GLY A CA 1
ATOM 572 C C . GLY A 1 76 ? -11.490 4.083 11.256 1.00 97.88 76 GLY A C 1
ATOM 573 O O . GLY A 1 76 ? -11.970 3.120 10.659 1.00 97.88 76 GLY A O 1
ATOM 574 N N . THR A 1 77 ? -10.966 5.127 10.615 1.00 98.50 77 THR A N 1
ATOM 575 C CA . THR A 1 77 ? -10.839 5.171 9.153 1.00 98.50 77 THR A CA 1
ATOM 576 C C . THR A 1 77 ? -9.430 4.775 8.755 1.00 98.50 77 THR A C 1
ATOM 578 O O . THR A 1 77 ? -8.462 5.410 9.164 1.00 98.50 77 THR A O 1
ATOM 581 N N . TRP A 1 78 ? -9.331 3.737 7.940 1.00 98.56 78 TRP A N 1
ATOM 582 C CA . TRP A 1 78 ? -8.084 3.118 7.525 1.00 98.56 78 TRP A CA 1
ATOM 583 C C . TRP A 1 78 ? -7.837 3.286 6.034 1.00 98.56 78 TRP A C 1
ATOM 585 O O . TRP A 1 78 ? -8.780 3.376 5.250 1.00 98.56 78 TRP A O 1
ATOM 595 N N . ARG A 1 79 ? -6.570 3.236 5.626 1.00 98.50 79 ARG A N 1
ATOM 596 C CA . ARG A 1 79 ? -6.169 3.053 4.226 1.00 98.50 79 ARG A CA 1
ATOM 597 C C . ARG A 1 79 ? -4.877 2.246 4.140 1.00 98.50 79 ARG A C 1
ATOM 599 O O . ARG A 1 79 ? -4.067 2.248 5.065 1.00 98.50 79 ARG A O 1
ATOM 606 N N . ALA A 1 80 ? -4.668 1.574 3.014 1.00 98.50 80 ALA A N 1
ATOM 607 C CA . ALA A 1 80 ? -3.351 1.051 2.670 1.00 98.50 80 ALA A CA 1
ATOM 608 C C . ALA A 1 80 ? -2.496 2.162 2.054 1.00 98.50 80 ALA A C 1
ATOM 610 O O . ALA A 1 80 ? -3.008 3.015 1.326 1.00 98.50 80 ALA A O 1
ATOM 611 N N . TRP A 1 81 ? -1.193 2.119 2.294 1.00 98.38 81 TRP A N 1
ATOM 612 C CA . TRP A 1 81 ? -0.227 3.001 1.650 1.00 98.38 81 TRP A CA 1
ATOM 613 C C . TRP A 1 81 ? 0.917 2.183 1.070 1.00 98.38 81 TRP A C 1
ATOM 615 O O . TRP A 1 81 ? 1.233 1.088 1.547 1.00 98.38 81 TRP A O 1
ATOM 625 N N . ALA A 1 82 ? 1.552 2.728 0.041 1.00 98.31 82 ALA A N 1
ATOM 626 C CA . ALA A 1 82 ? 2.764 2.158 -0.503 1.00 98.31 82 ALA A CA 1
ATOM 627 C C . ALA A 1 82 ? 3.669 3.208 -1.136 1.00 98.31 82 ALA A C 1
ATOM 62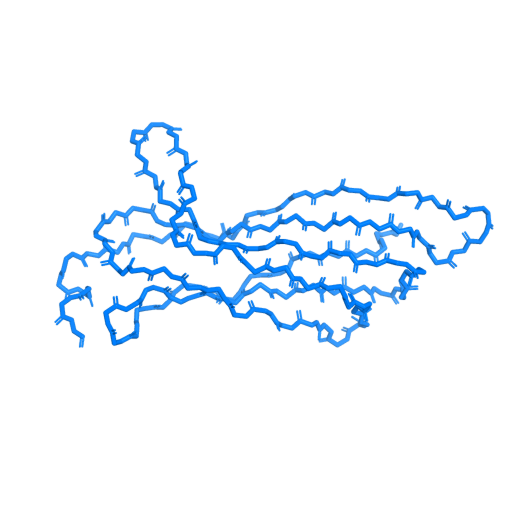9 O O . ALA A 1 82 ? 3.213 4.227 -1.654 1.00 98.31 82 ALA A O 1
ATOM 630 N N . ARG A 1 83 ? 4.965 2.917 -1.117 1.00 97.88 83 ARG A N 1
ATOM 631 C CA . ARG A 1 83 ? 6.017 3.650 -1.807 1.00 97.88 83 ARG A CA 1
ATOM 632 C C . ARG A 1 83 ? 6.855 2.672 -2.614 1.00 97.88 83 ARG A C 1
ATOM 634 O O . ARG A 1 83 ? 7.357 1.693 -2.067 1.00 97.88 83 ARG A O 1
ATOM 641 N N . ALA A 1 84 ? 7.026 2.972 -3.893 1.00 97.38 84 ALA A N 1
ATOM 642 C CA . ALA A 1 84 ? 7.896 2.236 -4.794 1.00 97.38 84 ALA A CA 1
ATOM 643 C C . ALA A 1 84 ? 9.075 3.118 -5.201 1.00 97.38 84 ALA A C 1
ATOM 645 O O . ALA A 1 84 ? 8.894 4.290 -5.537 1.00 97.38 84 ALA A O 1
ATOM 646 N N . GLU A 1 85 ? 10.279 2.557 -5.191 1.00 97.12 85 GLU A N 1
ATOM 647 C CA . GLU A 1 85 ? 11.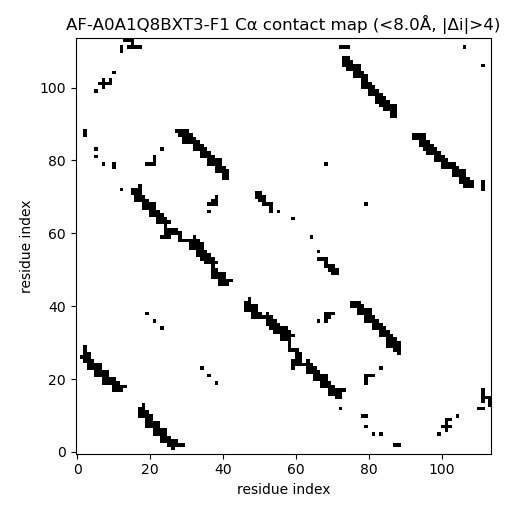488 3.222 -5.672 1.00 97.12 85 GLU A CA 1
ATOM 648 C C . GLU A 1 85 ? 12.400 2.254 -6.421 1.00 97.12 85 GLU A C 1
ATOM 650 O O . GLU A 1 85 ? 12.372 1.048 -6.191 1.00 97.12 85 GLU A O 1
ATOM 655 N N . GLY A 1 86 ? 13.202 2.762 -7.352 1.00 95.56 86 GLY A N 1
ATOM 656 C CA . GLY A 1 86 ? 13.999 1.892 -8.203 1.00 95.56 86 GLY A CA 1
ATOM 657 C C . GLY A 1 86 ? 14.712 2.599 -9.344 1.00 95.56 86 GLY A C 1
ATOM 658 O O . GLY A 1 86 ? 14.920 3.812 -9.321 1.00 95.56 86 GLY A O 1
ATOM 659 N N . VAL A 1 87 ? 15.115 1.809 -10.340 1.00 95.25 87 VAL A N 1
ATOM 660 C CA . VAL A 1 87 ? 15.894 2.253 -11.505 1.00 95.25 87 VAL A CA 1
ATOM 661 C C . VAL A 1 87 ? 15.267 1.688 -12.776 1.00 95.25 87 VAL A C 1
ATOM 663 O O . VAL A 1 87 ? 15.117 0.475 -12.890 1.00 95.25 87 VAL A O 1
ATOM 666 N N . GLY A 1 88 ? 14.889 2.559 -13.716 1.00 92.00 88 GLY A N 1
ATOM 667 C CA . GLY A 1 88 ? 14.134 2.204 -14.922 1.00 92.00 88 GLY A CA 1
ATOM 668 C C . GLY A 1 88 ? 14.812 1.186 -15.860 1.00 92.00 88 GLY A C 1
ATOM 669 O O . GLY A 1 88 ? 15.987 0.860 -15.691 1.00 92.00 88 GLY A O 1
ATOM 670 N N . PRO A 1 89 ? 14.079 0.677 -16.866 1.00 90.19 89 PRO A N 1
ATOM 671 C CA . PRO A 1 89 ? 14.488 -0.493 -17.650 1.00 90.19 89 PRO A CA 1
ATOM 672 C C . PRO A 1 89 ? 15.627 -0.218 -18.646 1.00 90.19 89 PRO A C 1
ATOM 674 O O . PRO A 1 89 ? 16.478 -1.080 -18.863 1.00 90.19 89 PRO A O 1
ATOM 677 N N . ALA A 1 90 ? 15.675 0.973 -19.252 1.00 85.31 90 ALA A N 1
ATOM 678 C CA . ALA A 1 90 ? 16.542 1.259 -20.398 1.00 85.31 90 ALA A CA 1
ATOM 679 C C . ALA A 1 90 ? 17.694 2.225 -20.065 1.00 85.31 90 ALA A C 1
ATOM 681 O O . ALA A 1 90 ? 17.491 3.147 -19.279 1.00 85.31 90 ALA A O 1
ATOM 682 N N . PRO A 1 91 ? 18.881 2.076 -20.683 1.00 81.44 91 PRO A N 1
ATOM 683 C CA . PRO A 1 91 ? 19.964 3.047 -20.573 1.00 81.44 91 PRO A CA 1
ATOM 684 C C . PRO A 1 91 ? 19.680 4.341 -21.376 1.00 81.44 91 PRO A C 1
ATOM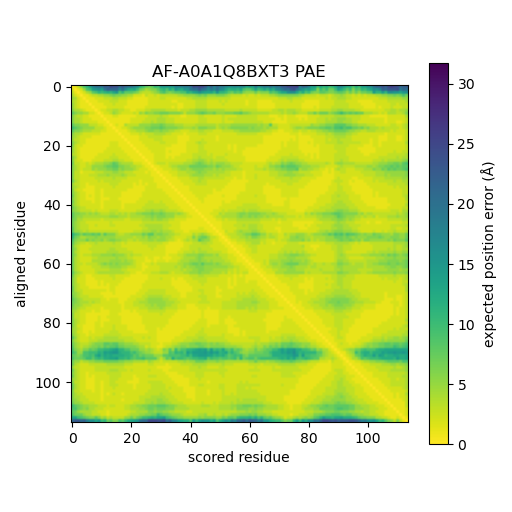 686 O O . PRO A 1 91 ? 19.243 4.251 -22.524 1.00 81.44 91 PRO A O 1
ATOM 689 N N . PRO A 1 92 ? 19.985 5.537 -20.828 1.00 85.00 92 PRO A N 1
ATOM 690 C CA . PRO A 1 92 ? 20.428 5.766 -19.454 1.00 85.00 92 PRO A CA 1
ATOM 691 C C . PRO A 1 92 ? 19.273 5.558 -18.462 1.00 85.00 92 PRO A C 1
ATOM 693 O O . PRO A 1 92 ? 18.217 6.183 -18.566 1.00 85.00 92 PRO A O 1
ATOM 696 N N . ALA A 1 93 ? 19.488 4.673 -17.485 1.00 85.62 93 ALA A N 1
ATOM 697 C CA . ALA A 1 93 ? 18.436 4.278 -16.562 1.00 85.62 93 ALA A CA 1
ATOM 698 C C . ALA A 1 93 ? 18.114 5.419 -15.602 1.00 85.62 93 ALA A C 1
ATOM 700 O O . ALA A 1 93 ? 18.995 5.973 -14.945 1.00 85.62 93 ALA A O 1
ATOM 701 N N . THR A 1 94 ? 16.838 5.789 -15.544 1.00 90.88 94 THR A N 1
ATOM 702 C CA . THR A 1 94 ? 16.371 6.901 -14.715 1.00 90.88 94 THR A CA 1
ATOM 703 C C . THR A 1 94 ? 15.866 6.364 -13.374 1.00 90.88 94 THR A C 1
ATOM 705 O O . THR A 1 94 ? 15.082 5.409 -13.374 1.00 90.88 94 THR A O 1
ATOM 708 N N . PRO A 1 95 ? 16.284 6.935 -12.231 1.00 94.19 95 PRO A N 1
ATOM 709 C CA . PRO A 1 95 ? 15.696 6.600 -10.941 1.00 94.19 95 PRO A CA 1
ATOM 710 C C . PRO A 1 95 ? 14.212 6.972 -10.901 1.00 94.19 95 PRO A C 1
ATOM 712 O O . PRO A 1 95 ? 13.808 7.979 -11.484 1.00 94.19 95 PRO A O 1
ATOM 715 N N . PHE A 1 96 ? 13.413 6.204 -10.168 1.00 93.69 96 PHE A N 1
ATOM 716 C CA . PHE A 1 96 ? 12.036 6.569 -9.843 1.00 93.69 96 PHE A CA 1
ATOM 717 C C . PHE A 1 96 ? 11.774 6.414 -8.347 1.00 93.69 96 PHE A C 1
ATOM 719 O O . PHE A 1 96 ? 12.390 5.587 -7.677 1.00 93.69 96 PHE A O 1
ATOM 726 N N . SER A 1 97 ? 10.854 7.227 -7.832 1.00 95.75 97 SER A N 1
ATOM 727 C CA . SER A 1 97 ? 10.310 7.121 -6.480 1.00 95.75 97 SER A CA 1
ATOM 728 C C . SER A 1 97 ? 8.927 7.760 -6.470 1.00 95.75 97 SER A C 1
ATOM 730 O O . SER A 1 97 ? 8.773 8.900 -6.909 1.00 95.75 97 SER A O 1
ATOM 732 N N . PHE A 1 98 ? 7.916 7.025 -6.024 1.00 96.38 98 PHE A N 1
ATOM 733 C CA . PHE A 1 98 ? 6.551 7.529 -5.922 1.00 96.38 98 PHE A CA 1
ATOM 734 C C . PHE A 1 98 ? 5.791 6.808 -4.814 1.00 96.38 98 PHE A C 1
ATOM 736 O O . PHE A 1 98 ? 6.142 5.697 -4.421 1.00 96.38 98 PHE A O 1
ATOM 743 N N . SER A 1 99 ? 4.756 7.463 -4.293 1.00 97.38 99 SER A N 1
ATOM 744 C CA . SER A 1 99 ? 3.869 6.902 -3.271 1.00 97.38 99 SER A CA 1
ATOM 745 C C . SER A 1 99 ? 2.425 6.931 -3.754 1.00 97.38 99 SER A C 1
ATOM 747 O O . SER A 1 99 ? 2.058 7.782 -4.566 1.00 97.38 99 SER A O 1
ATOM 749 N N . ALA A 1 100 ? 1.617 6.004 -3.258 1.00 97.81 100 ALA A N 1
ATOM 750 C CA . ALA A 1 100 ? 0.191 5.920 -3.526 1.00 97.81 100 ALA A CA 1
ATOM 751 C C . ALA A 1 100 ? -0.543 5.394 -2.290 1.00 97.81 100 ALA A C 1
ATOM 753 O O . ALA A 1 100 ? 0.047 4.733 -1.431 1.00 97.81 100 ALA A O 1
ATOM 754 N N . THR A 1 101 ? -1.840 5.670 -2.222 1.00 98.19 101 THR A N 1
ATOM 755 C CA . THR A 1 101 ? -2.721 5.196 -1.154 1.00 98.19 101 THR A CA 1
ATOM 756 C C . THR A 1 101 ? -3.945 4.520 -1.752 1.00 98.19 101 THR A C 1
ATOM 758 O O . THR A 1 101 ? -4.447 4.948 -2.793 1.00 98.19 101 THR A O 1
ATOM 761 N N . GLY A 1 102 ? -4.428 3.479 -1.082 1.00 98.00 102 GLY A N 1
ATOM 762 C CA . GLY A 1 102 ? -5.682 2.816 -1.416 1.00 98.00 102 GLY A CA 1
ATOM 763 C C . GLY A 1 102 ? -6.907 3.627 -0.995 1.00 98.00 102 GLY A C 1
ATOM 764 O O . GLY A 1 102 ? -6.798 4.720 -0.435 1.00 98.00 102 GLY A O 1
ATOM 765 N N . ALA A 1 103 ? -8.086 3.059 -1.253 1.00 97.94 103 ALA A N 1
ATOM 766 C CA . ALA A 1 103 ? -9.347 3.619 -0.787 1.00 97.94 103 ALA A CA 1
ATOM 767 C C . ALA A 1 103 ? -9.427 3.619 0.747 1.00 97.94 103 ALA A C 1
ATOM 769 O O . ALA A 1 103 ? -8.930 2.707 1.414 1.00 97.94 103 ALA A O 1
ATOM 770 N N . GLU A 1 104 ? -10.089 4.638 1.288 1.00 98.12 104 GLU A N 1
ATOM 771 C CA . GLU A 1 104 ? -10.397 4.717 2.712 1.00 98.12 104 GLU A CA 1
ATOM 772 C C . GLU A 1 104 ? -11.494 3.707 3.078 1.00 98.12 104 GLU A C 1
ATOM 774 O O . GLU A 1 104 ? -12.454 3.508 2.329 1.00 98.12 104 GLU A O 1
ATOM 779 N N . ARG A 1 105 ? -11.373 3.084 4.251 1.00 97.62 105 ARG A N 1
ATOM 780 C CA . ARG A 1 105 ? -12.378 2.185 4.818 1.00 97.62 105 ARG A CA 1
ATOM 781 C C . ARG A 1 105 ? -12.585 2.495 6.293 1.00 97.62 105 ARG A C 1
ATOM 783 O O . ARG A 1 105 ? -11.650 2.401 7.082 1.00 97.62 105 ARG A O 1
ATOM 790 N N . ALA A 1 106 ? -13.823 2.793 6.668 1.00 97.88 106 ALA A N 1
ATOM 791 C CA . ALA A 1 106 ? -14.221 2.822 8.069 1.00 97.88 106 ALA A CA 1
ATOM 792 C C . ALA A 1 106 ? -14.351 1.389 8.609 1.00 97.88 106 ALA A C 1
ATOM 794 O O . ALA A 1 106 ? -14.946 0.532 7.954 1.00 97.88 106 ALA A O 1
ATOM 795 N N . VAL A 1 107 ? -13.786 1.145 9.787 1.00 97.19 107 VAL A N 1
ATOM 796 C CA . VAL A 1 107 ? -13.831 -0.124 10.518 1.00 97.19 107 VAL A CA 1
ATOM 797 C C . VAL A 1 107 ? -14.393 0.153 11.905 1.00 97.19 107 VAL A C 1
ATOM 799 O O . VAL A 1 107 ? -13.992 1.122 12.546 1.00 97.19 107 VAL A O 1
ATOM 802 N N . THR A 1 108 ? -15.322 -0.680 12.360 1.00 96.69 108 THR A N 1
ATOM 803 C CA . THR A 1 108 ? -15.981 -0.544 13.668 1.00 96.69 108 THR A CA 1
ATOM 804 C C . THR A 1 108 ? -15.379 -1.471 14.723 1.00 96.69 108 THR A C 1
ATOM 806 O O . THR A 1 108 ? -14.814 -2.517 14.396 1.00 96.69 108 THR A O 1
ATOM 809 N N . LEU A 1 109 ? -15.572 -1.150 16.010 1.00 93.94 109 LEU A N 1
ATOM 810 C CA . LEU A 1 109 ? -15.177 -2.044 17.110 1.00 93.94 109 LEU A CA 1
ATOM 811 C C . LEU A 1 109 ? -15.806 -3.445 17.002 1.00 93.94 109 LEU A C 1
ATOM 813 O O . LEU A 1 109 ? -15.169 -4.429 17.370 1.00 93.94 109 LEU A O 1
ATOM 817 N N . VAL A 1 110 ? -17.041 -3.550 16.492 1.00 94.81 110 VAL A N 1
ATOM 818 C CA . VAL A 1 110 ? -17.744 -4.837 16.328 1.00 94.81 110 VAL A CA 1
ATOM 819 C C . VAL A 1 110 ? -17.052 -5.713 15.289 1.00 94.81 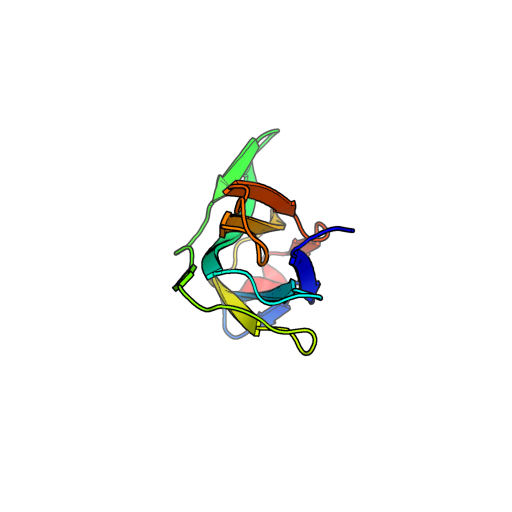110 VAL A C 1
ATOM 821 O O . VAL A 1 110 ? -16.900 -6.910 15.514 1.00 94.81 110 VAL A O 1
ATOM 824 N N . GLU A 1 111 ? -16.599 -5.129 14.177 1.00 94.75 111 GLU A N 1
ATOM 825 C CA . GLU A 1 111 ? -15.825 -5.866 13.175 1.00 94.75 111 GLU A CA 1
ATOM 826 C C . GLU A 1 111 ? -14.492 -6.351 13.745 1.00 94.75 111 GLU A C 1
ATOM 828 O O . GLU A 1 111 ? -14.103 -7.482 13.481 1.00 94.75 111 GLU A O 1
ATOM 833 N N . CYS A 1 112 ? -13.811 -5.533 14.553 1.00 93.38 112 CYS A N 1
ATOM 834 C CA . CYS A 1 112 ? -12.529 -5.903 15.156 1.00 93.38 112 CYS A CA 1
ATOM 835 C C . CYS A 1 112 ? -12.627 -6.945 16.279 1.00 93.38 112 CYS A C 1
ATOM 837 O O . CYS A 1 112 ? -11.621 -7.570 16.611 1.00 93.38 112 CYS A O 1
ATOM 839 N N . ALA A 1 113 ? -13.808 -7.129 16.872 1.00 88.25 113 ALA A N 1
ATOM 840 C CA . ALA A 1 113 ? -14.048 -8.115 17.925 1.00 88.25 113 ALA A CA 1
ATOM 841 C C . ALA A 1 113 ? -14.363 -9.530 17.394 1.00 88.25 113 ALA A C 1
ATOM 843 O O . ALA A 1 113 ? -14.508 -10.452 18.201 1.00 88.25 113 ALA A O 1
ATOM 844 N N . ALA A 1 114 ? -14.499 -9.687 16.072 1.00 69.88 114 ALA A N 1
ATOM 845 C CA . ALA A 1 114 ? -14.809 -10.942 15.381 1.00 69.88 114 ALA A CA 1
ATOM 846 C C . ALA A 1 114 ? -13.549 -11.695 14.910 1.00 69.88 114 ALA A C 1
ATOM 848 O O . ALA A 1 114 ? -13.587 -12.945 14.963 1.00 69.88 114 ALA A O 1
#